Protein AF-X1NYN8-F1 (afdb_monomer)

Organism: NCBI:txid412755

pLDDT: mean 95.77, std 4.74, range [59.44, 98.69]

InterPro domains:
  IPR000846 Dihydrodipicolinate reductase, N-terminal [PF01113] (2-129)
  IPR023940 Dihydrodipicolinate reductase [PTHR20836] (2-130)
  IPR036291 NAD(P)-binding domain superfamily [SSF51735] (1-130)

Solvent-accessible surface area (backbone atoms only — not comparable to full-atom values): 7002 Å² total; per-residue (Å²): 109,47,31,31,29,35,32,21,41,87,40,80,66,18,16,51,48,50,41,52,40,70,70,35,90,57,41,39,76,64,43,35,27,25,97,60,65,63,70,39,44,46,22,70,73,32,74,41,84,47,94,82,57,48,46,26,36,54,49,94,45,44,68,59,52,42,74,75,55,60,46,55,33,35,41,36,47,41,55,32,78,52,44,63,55,52,51,50,56,38,22,76,72,45,21,23,39,38,32,53,49,53,87,62,55,68,70,54,52,60,51,46,55,55,46,25,64,73,47,71,9,60,70,48,80,38,83,67,87,84,128

Secondary structure (DSSP, 8-state):
-EEEEEESTTSHHHHHHHHHHTT-TTEEEEEEEESSSTTSBHHHHHTS--TT-PBEEEGGGHHHHHHHH--SEEEE-S-HHHHHHHHHHHHHTT-EEEE------HHHHHHHHHHHHHHT--EEE-S----

Radius of gyration: 13.72 Å; Cα contacts (8 Å, |Δi|>4): 261; chains: 1; bounding box: 32×31×33 Å

Sequence (131 aa):
MIKLLILGPTGSMGKLISNLALKDNEIDVVAACDVTHIGDDLGFISGVNDPNKIKISDVNYLQKVIDETKPDVVVDFTVAKATEKNCKICVENGIKCVIGTTAMTQDFLDEFEKLVKTKKAPAVISPNMAT

Structure (mmCIF, N/CA/C/O backbone):
data_AF-X1NYN8-F1
#
_entry.id   AF-X1NYN8-F1
#
loop_
_atom_site.group_PDB
_atom_site.id
_atom_site.type_symbol
_atom_site.label_atom_id
_atom_site.label_alt_id
_atom_site.label_comp_id
_atom_site.label_asym_id
_atom_site.label_entity_id
_atom_site.label_seq_id
_atom_site.pdbx_PDB_ins_code
_atom_site.Cartn_x
_atom_site.Cartn_y
_atom_site.Cartn_z
_atom_site.occupancy
_atom_site.B_iso_or_equiv
_atom_site.auth_seq_id
_atom_site.auth_comp_id
_atom_site.auth_asym_id
_atom_site.auth_atom_id
_atom_site.pdbx_PDB_model_num
ATOM 1 N N . MET A 1 1 ? -7.622 -16.342 -4.119 1.00 90.19 1 MET A N 1
ATOM 2 C CA . MET A 1 1 ? -6.499 -15.396 -4.225 1.00 90.19 1 MET A CA 1
ATOM 3 C C . MET A 1 1 ? -6.940 -14.074 -3.633 1.00 90.19 1 MET A C 1
ATOM 5 O O . MET A 1 1 ? -8.066 -13.666 -3.901 1.00 90.19 1 MET A O 1
ATOM 9 N N . ILE A 1 2 ? -6.105 -13.470 -2.794 1.00 97.69 2 ILE A N 1
ATOM 10 C CA . ILE A 1 2 ? -6.306 -12.151 -2.189 1.00 97.69 2 ILE A CA 1
ATOM 11 C C . ILE A 1 2 ? -5.641 -11.120 -3.095 1.00 97.69 2 ILE A C 1
ATOM 13 O O . ILE A 1 2 ? -4.444 -11.231 -3.356 1.00 97.69 2 ILE A O 1
ATOM 17 N N . LYS A 1 3 ? -6.389 -10.112 -3.549 1.00 98.44 3 LYS A N 1
ATOM 18 C CA . LYS A 1 3 ? -5.832 -9.025 -4.357 1.00 98.44 3 LYS A CA 1
ATOM 19 C C . LYS A 1 3 ? -5.079 -8.037 -3.479 1.00 98.44 3 LYS A C 1
ATOM 21 O O . LYS A 1 3 ? -5.682 -7.368 -2.637 1.00 98.44 3 LYS A O 1
ATOM 26 N N . LEU A 1 4 ? -3.775 -7.934 -3.692 1.00 98.56 4 LEU A N 1
ATOM 27 C CA . LEU A 1 4 ? -2.872 -7.130 -2.886 1.00 98.56 4 LEU A CA 1
ATOM 28 C C . LEU A 1 4 ? -2.429 -5.865 -3.628 1.00 98.56 4 LEU A C 1
ATOM 30 O O . LEU A 1 4 ? -1.903 -5.927 -4.740 1.00 98.56 4 LEU A O 1
ATOM 34 N N . LEU A 1 5 ? -2.588 -4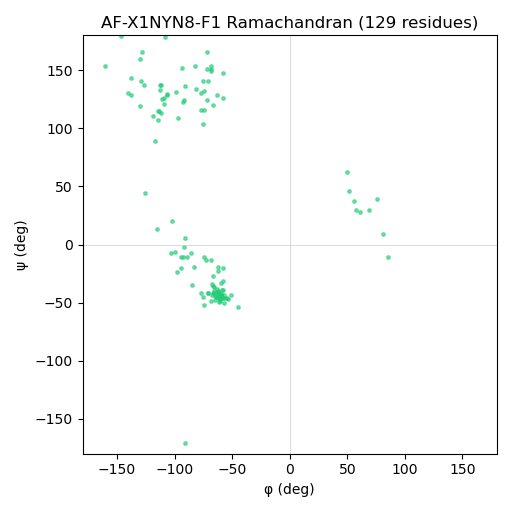.724 -2.958 1.00 98.69 5 LEU A N 1
ATOM 35 C CA . LEU A 1 5 ? -1.910 -3.470 -3.272 1.00 98.69 5 LEU A CA 1
ATOM 36 C C . LEU A 1 5 ? -0.708 -3.291 -2.333 1.00 98.69 5 LEU A C 1
ATOM 38 O O . LEU A 1 5 ? -0.849 -3.400 -1.115 1.00 98.69 5 LEU A O 1
ATOM 42 N N . ILE A 1 6 ? 0.461 -2.964 -2.881 1.00 98.44 6 ILE A N 1
ATOM 43 C CA . ILE A 1 6 ? 1.674 -2.689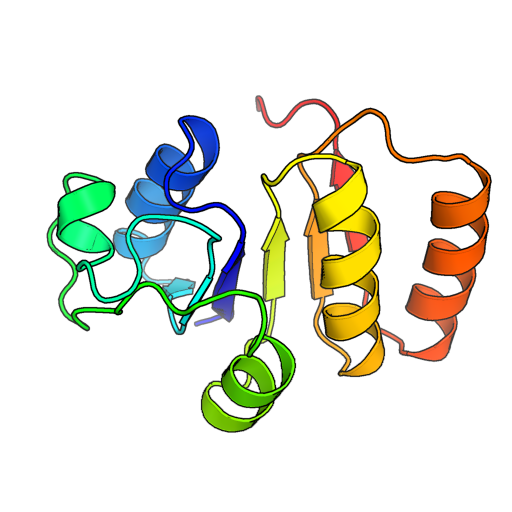 -2.093 1.00 98.44 6 ILE A CA 1
ATOM 44 C C . ILE A 1 6 ? 1.998 -1.193 -2.147 1.00 98.44 6 ILE A C 1
ATOM 46 O O . ILE A 1 6 ? 2.146 -0.625 -3.230 1.00 98.44 6 ILE A O 1
ATOM 50 N N . LEU A 1 7 ? 2.146 -0.554 -0.984 1.00 98.56 7 LEU A N 1
ATOM 51 C CA . LEU A 1 7 ? 2.608 0.831 -0.862 1.00 98.56 7 LEU A CA 1
ATOM 52 C C . LEU A 1 7 ? 4.046 0.873 -0.340 1.00 98.56 7 LEU A C 1
ATOM 54 O O . LEU A 1 7 ? 4.367 0.267 0.684 1.00 98.56 7 LEU A O 1
ATOM 58 N N . GLY A 1 8 ? 4.904 1.619 -1.035 1.00 97.62 8 GLY A N 1
ATOM 59 C CA . GLY A 1 8 ? 6.345 1.667 -0.765 1.00 97.62 8 GLY A CA 1
ATOM 60 C C . GLY A 1 8 ? 7.134 0.435 -1.242 1.00 97.62 8 GLY A C 1
ATOM 61 O O . GLY A 1 8 ? 8.036 -0.001 -0.522 1.00 97.62 8 GLY A O 1
ATOM 62 N N . PRO A 1 9 ? 6.835 -0.160 -2.418 1.00 97.62 9 PRO A N 1
ATOM 63 C CA . PRO A 1 9 ? 7.499 -1.370 -2.911 1.00 97.62 9 PRO A CA 1
ATOM 64 C C . PRO A 1 9 ? 9.008 -1.200 -3.153 1.00 97.62 9 PRO A C 1
ATOM 66 O O . PRO A 1 9 ? 9.724 -2.194 -3.238 1.00 97.62 9 PRO A O 1
ATOM 69 N N . THR A 1 10 ? 9.512 0.032 -3.284 1.00 96.56 10 THR A N 1
ATOM 70 C CA . THR A 1 10 ? 10.929 0.300 -3.595 1.00 96.56 10 THR A CA 1
ATOM 71 C C . THR A 1 10 ? 11.845 0.280 -2.367 1.00 96.56 10 THR A C 1
ATOM 73 O O . THR A 1 10 ? 13.063 0.111 -2.505 1.00 96.56 10 THR A O 1
ATOM 76 N N . GLY A 1 11 ? 11.280 0.419 -1.163 1.00 95.44 11 GLY A N 1
ATOM 77 C CA . GLY A 1 11 ? 12.022 0.349 0.094 1.00 95.44 11 GLY A CA 1
ATOM 78 C C . GLY A 1 11 ? 12.475 -1.075 0.425 1.00 95.44 11 GLY A C 1
ATOM 79 O O . GLY A 1 11 ? 11.985 -2.047 -0.146 1.00 95.44 11 GLY A O 1
ATOM 80 N N . SER A 1 12 ? 13.396 -1.229 1.381 1.00 93.44 12 SER A N 1
ATOM 81 C CA . SER A 1 12 ? 13.955 -2.545 1.742 1.00 93.44 12 SER A CA 1
ATOM 82 C C . SER A 1 12 ? 12.877 -3.563 2.131 1.00 93.44 12 SER A C 1
ATOM 84 O O . SER A 1 12 ? 12.882 -4.686 1.631 1.00 93.44 12 SER A O 1
ATOM 86 N N . MET A 1 13 ? 11.922 -3.155 2.976 1.00 92.88 13 MET A N 1
ATOM 87 C CA . MET A 1 13 ? 10.799 -4.014 3.368 1.00 92.88 13 MET A CA 1
ATOM 88 C C . MET A 1 13 ? 9.803 -4.215 2.224 1.00 92.88 13 MET A C 1
ATOM 90 O O . MET A 1 13 ? 9.381 -5.341 1.984 1.00 92.88 13 MET A O 1
ATOM 94 N N . GLY A 1 14 ? 9.479 -3.160 1.470 1.00 95.19 14 GLY A N 1
ATOM 95 C CA . GLY A 1 14 ? 8.584 -3.252 0.315 1.00 95.19 14 GLY A CA 1
ATOM 96 C C . GLY A 1 14 ? 9.079 -4.225 -0.755 1.00 95.19 14 GLY A C 1
ATOM 97 O O . GLY A 1 14 ? 8.288 -5.012 -1.274 1.00 95.19 14 GLY A O 1
ATOM 98 N N . LYS A 1 15 ? 10.391 -4.256 -1.021 1.00 96.06 15 LYS A N 1
ATOM 99 C CA . LYS A 1 15 ? 11.017 -5.222 -1.937 1.00 96.06 15 LYS A CA 1
ATOM 100 C C . LYS A 1 15 ? 10.871 -6.653 -1.440 1.00 96.06 15 LYS A C 1
ATOM 102 O O . LYS A 1 15 ? 10.513 -7.524 -2.227 1.00 96.06 15 LYS A O 1
ATOM 107 N N . LEU A 1 16 ? 11.117 -6.894 -0.150 1.00 95.12 16 LEU A N 1
ATOM 108 C CA . LEU A 1 16 ? 10.943 -8.214 0.460 1.00 95.12 16 LEU A CA 1
ATOM 109 C C . LEU A 1 16 ? 9.485 -8.680 0.363 1.00 95.12 16 LEU A C 1
ATOM 111 O O . LEU A 1 16 ? 9.227 -9.806 -0.048 1.00 95.12 16 LEU A O 1
ATOM 115 N N . ILE A 1 17 ? 8.534 -7.805 0.682 1.00 95.31 17 ILE A N 1
ATOM 116 C CA . ILE A 1 17 ? 7.101 -8.111 0.613 1.00 95.31 17 ILE A CA 1
ATOM 117 C C . ILE A 1 17 ? 6.680 -8.398 -0.822 1.00 95.31 17 ILE A C 1
ATOM 119 O O . ILE A 1 17 ? 6.002 -9.388 -1.062 1.00 95.31 17 ILE A O 1
ATOM 123 N N . SER A 1 18 ? 7.127 -7.581 -1.777 1.00 96.44 18 SER A N 1
ATOM 124 C CA . SER A 1 18 ? 6.852 -7.794 -3.201 1.00 96.44 18 SER A CA 1
ATOM 125 C C . SER A 1 18 ? 7.404 -9.142 -3.671 1.00 96.44 18 SER A C 1
ATOM 127 O O . SER A 1 18 ? 6.706 -9.895 -4.339 1.00 96.44 18 SER A O 1
ATOM 129 N N . ASN A 1 19 ? 8.625 -9.494 -3.257 1.00 95.94 19 ASN A N 1
ATOM 130 C CA . ASN A 1 19 ? 9.264 -10.774 -3.570 1.00 95.94 19 ASN A CA 1
ATOM 131 C C . ASN A 1 19 ? 8.471 -11.975 -3.028 1.00 95.94 19 ASN A C 1
ATOM 133 O O . ASN A 1 19 ? 8.289 -12.954 -3.748 1.00 95.94 19 ASN A O 1
ATOM 137 N N . LEU A 1 20 ? 8.013 -11.895 -1.775 1.00 95.25 20 LEU A N 1
ATOM 138 C CA . LEU A 1 20 ? 7.221 -12.945 -1.132 1.00 95.25 20 LEU A CA 1
ATOM 139 C C . LEU A 1 20 ? 5.829 -13.056 -1.763 1.00 95.25 20 LEU A C 1
ATOM 141 O O . LEU A 1 20 ? 5.428 -14.147 -2.151 1.00 95.25 20 LEU A O 1
ATOM 145 N N . ALA A 1 21 ? 5.136 -11.928 -1.933 1.00 96.06 21 ALA A N 1
ATOM 146 C CA . ALA A 1 21 ? 3.790 -11.877 -2.492 1.00 96.06 21 ALA A CA 1
ATOM 147 C C . ALA A 1 21 ? 3.734 -12.395 -3.936 1.00 96.06 21 ALA A C 1
ATOM 149 O O . ALA A 1 21 ? 2.837 -13.156 -4.270 1.00 96.06 21 ALA A O 1
ATOM 150 N N . LEU A 1 22 ? 4.716 -12.052 -4.779 1.00 95.69 22 LEU A N 1
ATOM 151 C CA . LEU A 1 22 ? 4.786 -12.530 -6.168 1.00 95.69 22 LEU A CA 1
ATOM 152 C C . LEU A 1 22 ? 5.078 -14.039 -6.290 1.00 95.69 22 LEU A C 1
ATOM 154 O O . LEU A 1 22 ? 4.948 -14.599 -7.376 1.00 95.69 22 LEU A O 1
ATOM 158 N N . LYS A 1 23 ? 5.498 -14.701 -5.205 1.00 94.50 23 LYS A N 1
ATOM 159 C CA . LYS A 1 23 ? 5.757 -16.151 -5.156 1.00 94.50 23 LYS A CA 1
ATOM 160 C C . LYS A 1 23 ? 4.646 -16.939 -4.465 1.00 94.50 23 LYS A C 1
ATOM 162 O O . LYS A 1 23 ? 4.709 -18.168 -4.450 1.00 94.50 23 LYS A O 1
ATOM 167 N N . ASP A 1 24 ? 3.681 -16.255 -3.865 1.00 95.19 24 ASP A N 1
ATOM 168 C CA . ASP A 1 24 ? 2.609 -16.871 -3.099 1.00 95.19 24 ASP A CA 1
ATOM 169 C C . ASP A 1 24 ? 1.393 -17.122 -4.001 1.00 95.19 24 ASP A C 1
ATOM 171 O O . ASP A 1 24 ? 0.844 -16.203 -4.599 1.00 95.19 24 ASP A O 1
ATOM 175 N N . ASN A 1 25 ? 0.950 -18.377 -4.095 1.00 94.81 25 ASN A N 1
ATOM 176 C CA . ASN A 1 25 ? -0.176 -18.760 -4.954 1.00 94.81 25 ASN A CA 1
ATOM 177 C C . ASN A 1 25 ? -1.542 -18.298 -4.411 1.00 94.81 25 ASN A C 1
ATOM 179 O O . ASN A 1 25 ? -2.550 -18.377 -5.119 1.00 94.81 25 ASN A O 1
ATOM 183 N N . GLU A 1 26 ? -1.608 -17.861 -3.153 1.00 96.88 26 GLU A N 1
ATOM 184 C CA . GLU A 1 26 ? -2.817 -17.332 -2.529 1.00 96.88 26 GLU A CA 1
ATOM 185 C C . GLU A 1 26 ? -2.924 -15.808 -2.656 1.00 96.88 26 GLU A C 1
ATOM 187 O O . GLU A 1 26 ? -4.003 -15.260 -2.406 1.00 96.88 26 GLU A O 1
ATOM 192 N N . ILE A 1 27 ? -1.862 -15.128 -3.100 1.00 97.25 27 ILE A N 1
ATOM 193 C CA . ILE A 1 27 ? -1.798 -13.673 -3.257 1.00 97.25 27 ILE A CA 1
ATOM 194 C C . ILE A 1 27 ? -1.709 -13.310 -4.741 1.00 97.25 27 ILE A C 1
ATOM 196 O O . ILE A 1 27 ? -0.912 -13.854 -5.493 1.00 97.25 27 ILE A O 1
ATOM 200 N N . ASP A 1 28 ? -2.527 -12.349 -5.159 1.00 97.25 28 ASP A N 1
ATOM 201 C CA . ASP A 1 28 ? -2.463 -11.745 -6.487 1.00 97.25 28 ASP A CA 1
ATOM 202 C C . ASP A 1 28 ? -2.060 -10.276 -6.334 1.00 97.25 28 ASP A C 1
ATOM 204 O O . ASP A 1 28 ? -2.837 -9.461 -5.831 1.00 97.25 28 ASP A O 1
ATOM 208 N N . VAL A 1 29 ? -0.824 -9.928 -6.703 1.00 97.88 29 VAL A N 1
ATOM 209 C CA . VAL A 1 29 ? -0.360 -8.535 -6.653 1.00 97.88 29 VAL A CA 1
ATOM 210 C C . VAL A 1 29 ? -0.982 -7.781 -7.822 1.00 97.88 29 VAL A C 1
ATOM 212 O O . VAL A 1 29 ? -0.549 -7.917 -8.963 1.00 97.88 29 VAL A O 1
ATOM 215 N N . VAL A 1 30 ? -1.997 -6.968 -7.531 1.00 98.06 30 VAL A N 1
ATOM 216 C CA . VAL A 1 30 ? -2.762 -6.241 -8.557 1.00 98.06 30 VAL A CA 1
ATOM 217 C C . VAL A 1 30 ? -2.251 -4.825 -8.791 1.00 98.06 30 VAL A C 1
ATOM 219 O O . VAL A 1 30 ? -2.542 -4.227 -9.825 1.00 98.06 30 VAL A O 1
ATOM 222 N N . ALA A 1 31 ? -1.510 -4.268 -7.831 1.00 98.25 31 ALA A N 1
ATOM 223 C CA . ALA A 1 31 ? -0.992 -2.913 -7.912 1.00 98.25 31 ALA A CA 1
ATOM 224 C C . ALA A 1 31 ? 0.187 -2.684 -6.961 1.00 98.25 31 ALA A C 1
ATOM 226 O O . ALA A 1 31 ? 0.286 -3.279 -5.886 1.00 98.25 31 ALA A O 1
ATOM 227 N N . ALA A 1 32 ? 1.039 -1.734 -7.332 1.00 98.38 32 ALA A N 1
ATOM 228 C CA . ALA A 1 32 ? 2.120 -1.237 -6.499 1.00 98.38 32 ALA A CA 1
ATOM 229 C C . ALA A 1 32 ? 2.236 0.280 -6.679 1.00 98.38 32 ALA A C 1
ATOM 231 O O . ALA A 1 32 ? 2.251 0.758 -7.814 1.00 98.38 32 ALA A O 1
ATOM 232 N N . CYS A 1 33 ? 2.290 1.039 -5.583 1.00 98.62 33 CYS A N 1
ATOM 233 C CA . CYS A 1 33 ? 2.409 2.498 -5.631 1.00 98.62 33 CYS A CA 1
ATOM 234 C C . CYS A 1 33 ? 3.581 3.005 -4.795 1.00 98.62 33 CYS A C 1
ATOM 236 O O . CYS A 1 33 ? 3.785 2.582 -3.656 1.00 98.62 33 CYS A O 1
ATOM 238 N N . ASP A 1 34 ? 4.310 3.967 -5.347 1.00 98.25 34 ASP A N 1
ATOM 239 C CA . ASP A 1 34 ? 5.427 4.631 -4.681 1.00 98.25 34 ASP A CA 1
ATOM 240 C C . ASP A 1 34 ? 5.510 6.104 -5.130 1.00 98.25 34 ASP A C 1
ATOM 242 O O . ASP A 1 34 ? 4.697 6.574 -5.926 1.00 98.25 34 ASP A O 1
ATOM 246 N N . VAL A 1 35 ? 6.478 6.848 -4.595 1.00 97.31 35 VAL A N 1
ATOM 247 C CA . VAL A 1 35 ? 6.871 8.193 -5.056 1.00 97.31 35 VAL A CA 1
ATOM 248 C C . VAL A 1 35 ? 8.125 8.158 -5.940 1.00 97.31 35 VAL A C 1
ATOM 250 O O . VAL A 1 35 ? 8.528 9.181 -6.488 1.00 97.31 35 VAL A O 1
ATOM 253 N N . THR A 1 36 ? 8.758 6.989 -6.077 1.00 95.62 36 THR A N 1
ATOM 254 C CA . THR A 1 36 ? 9.953 6.757 -6.905 1.00 95.62 36 THR A CA 1
ATOM 255 C C . THR A 1 36 ? 9.753 5.564 -7.840 1.00 95.62 36 THR A C 1
ATOM 257 O O . THR A 1 36 ? 8.829 4.782 -7.648 1.00 95.62 36 THR A O 1
ATOM 260 N N . HIS A 1 37 ? 10.617 5.412 -8.851 1.00 97.12 37 HIS A N 1
ATOM 261 C CA . HIS A 1 37 ? 10.576 4.278 -9.792 1.00 97.12 37 HIS A CA 1
ATOM 262 C C . HIS A 1 37 ? 9.244 4.127 -10.552 1.00 97.12 37 HIS A C 1
ATOM 264 O O . HIS A 1 37 ? 8.842 3.028 -10.923 1.00 97.12 37 HIS A O 1
ATOM 270 N N . ILE A 1 38 ? 8.540 5.234 -10.799 1.00 98.06 38 ILE A N 1
ATOM 271 C CA . ILE A 1 38 ? 7.251 5.217 -11.501 1.00 98.06 38 ILE A CA 1
ATOM 272 C C . ILE A 1 38 ? 7.433 4.697 -12.931 1.00 98.06 38 ILE A C 1
ATOM 274 O O . ILE A 1 38 ? 8.267 5.202 -13.679 1.00 98.06 38 ILE A O 1
ATOM 278 N N . GLY A 1 39 ? 6.630 3.705 -13.316 1.00 97.38 39 GLY A N 1
ATOM 279 C CA . GLY A 1 39 ? 6.709 3.025 -14.613 1.00 97.38 39 GLY A CA 1
ATOM 280 C C . GLY A 1 39 ? 7.716 1.868 -14.672 1.00 97.38 39 GLY A C 1
ATOM 281 O O . GLY A 1 39 ? 7.674 1.074 -15.626 1.00 97.38 39 GLY A O 1
ATOM 282 N N . ASP A 1 40 ? 8.567 1.713 -13.654 1.00 97.31 40 ASP A N 1
ATOM 283 C CA . ASP A 1 40 ? 9.429 0.539 -13.530 1.00 97.31 40 ASP A CA 1
ATOM 284 C C . ASP A 1 40 ? 8.588 -0.708 -13.238 1.00 97.31 40 ASP A C 1
ATOM 286 O O . ASP A 1 40 ? 7.470 -0.650 -12.719 1.00 97.31 40 ASP A O 1
ATOM 290 N N . ASP A 1 41 ? 9.125 -1.856 -13.640 1.00 96.94 41 ASP A N 1
ATOM 291 C CA . ASP A 1 41 ? 8.535 -3.164 -13.373 1.00 96.94 41 ASP A CA 1
ATOM 292 C C . ASP A 1 41 ? 8.791 -3.585 -11.917 1.00 96.94 41 ASP A C 1
ATOM 294 O O . ASP A 1 41 ? 9.928 -3.534 -11.438 1.00 96.94 41 ASP A O 1
ATOM 298 N N . LEU A 1 42 ? 7.742 -4.003 -11.207 1.00 97.12 42 LEU A N 1
ATOM 299 C CA . LEU A 1 42 ? 7.833 -4.399 -9.804 1.00 97.12 42 LEU A CA 1
ATOM 300 C C . LEU A 1 42 ? 8.747 -5.614 -9.607 1.00 97.12 42 LEU A C 1
ATOM 302 O O . LEU A 1 42 ? 9.524 -5.649 -8.647 1.00 97.12 42 LEU A O 1
ATOM 306 N N . GLY A 1 43 ? 8.683 -6.593 -10.511 1.00 94.94 43 GLY A N 1
ATOM 307 C CA . GLY A 1 43 ? 9.551 -7.768 -10.497 1.00 94.94 43 GLY A CA 1
ATOM 308 C C . GLY A 1 43 ? 11.022 -7.381 -10.611 1.00 94.94 43 GLY A C 1
ATOM 309 O O . GLY A 1 43 ? 11.847 -7.823 -9.810 1.00 94.94 43 GLY A O 1
ATOM 310 N N . PHE A 1 44 ? 11.346 -6.459 -11.521 1.00 94.25 44 PHE A N 1
ATOM 311 C CA . PHE A 1 44 ? 12.702 -5.913 -11.642 1.00 94.25 44 PHE A CA 1
ATOM 312 C C . PHE A 1 44 ? 13.184 -5.251 -10.341 1.00 94.25 44 PHE A C 1
ATOM 314 O O . PHE A 1 44 ? 14.289 -5.531 -9.876 1.00 94.25 44 PHE A O 1
ATOM 321 N N . ILE A 1 45 ? 12.346 -4.422 -9.711 1.00 93.88 45 ILE A N 1
ATOM 322 C CA . ILE A 1 45 ? 12.685 -3.722 -8.460 1.00 93.88 45 ILE A CA 1
ATOM 323 C C . ILE A 1 45 ? 12.865 -4.687 -7.280 1.00 93.88 45 ILE A C 1
ATOM 325 O O . ILE A 1 45 ? 13.734 -4.470 -6.429 1.00 93.88 45 ILE A O 1
ATOM 329 N N . SER A 1 46 ? 12.064 -5.750 -7.222 1.00 92.25 46 SER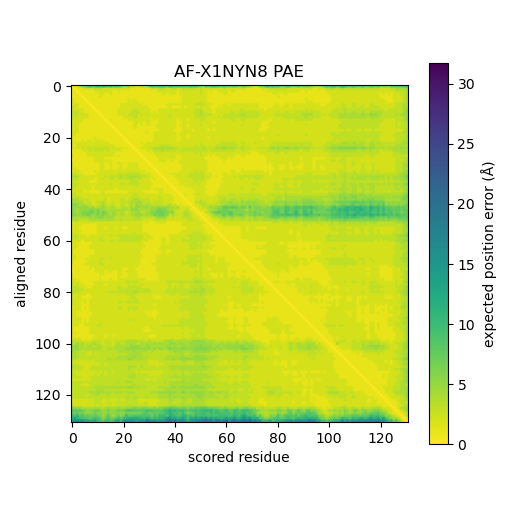 A N 1
ATOM 330 C CA . SER A 1 46 ? 12.072 -6.749 -6.143 1.00 92.25 46 SER A CA 1
ATOM 331 C C . SER A 1 46 ? 12.984 -7.957 -6.408 1.00 92.25 46 SER A C 1
ATOM 333 O O . SER A 1 46 ? 13.135 -8.824 -5.539 1.00 92.25 46 SER A O 1
ATOM 335 N N . GLY A 1 47 ? 13.633 -8.003 -7.576 1.00 91.12 47 GLY A N 1
ATOM 336 C CA . GLY A 1 47 ? 14.564 -9.060 -7.966 1.00 91.12 47 GLY A CA 1
ATOM 337 C C . GLY A 1 47 ? 13.893 -10.413 -8.215 1.00 91.12 47 GLY A C 1
ATOM 338 O O . GLY A 1 47 ? 14.511 -11.451 -7.976 1.00 91.12 47 GLY A O 1
ATOM 339 N N . VAL A 1 48 ? 12.631 -10.423 -8.655 1.00 91.25 48 VAL A N 1
ATOM 340 C CA . VAL A 1 48 ? 11.882 -11.644 -8.994 1.00 91.25 48 VAL A CA 1
ATOM 341 C C . VAL A 1 48 ? 11.238 -11.537 -10.365 1.00 91.25 48 VAL A C 1
ATOM 343 O O . VAL A 1 48 ? 11.028 -10.451 -10.895 1.00 91.25 48 VAL A O 1
ATOM 346 N N . ASN A 1 49 ? 10.898 -12.684 -10.945 1.00 88.94 49 ASN A N 1
ATOM 347 C CA . ASN A 1 49 ? 10.083 -12.698 -12.147 1.00 88.94 49 ASN A CA 1
ATOM 348 C C . ASN A 1 49 ? 8.630 -12.360 -11.787 1.00 88.94 49 ASN A C 1
ATOM 350 O O . ASN A 1 49 ? 7.986 -13.137 -11.086 1.00 88.94 49 ASN A O 1
ATOM 354 N N . ASP A 1 50 ? 8.131 -11.235 -12.288 1.00 89.50 50 ASP A N 1
ATOM 355 C CA . ASP A 1 50 ? 6.721 -10.860 -12.212 1.00 89.50 50 ASP A CA 1
ATOM 356 C C . ASP A 1 50 ? 6.021 -11.246 -13.532 1.00 89.50 50 ASP A C 1
ATOM 358 O O . ASP A 1 50 ? 6.272 -10.619 -14.568 1.00 89.50 50 ASP A O 1
ATOM 362 N N . PRO A 1 51 ? 5.157 -12.280 -13.541 1.00 83.19 51 PRO A N 1
ATOM 363 C CA . PRO A 1 51 ? 4.450 -12.697 -14.751 1.00 83.19 51 PRO A CA 1
ATOM 364 C C . PRO A 1 51 ? 3.446 -11.646 -15.246 1.00 83.19 51 PRO A C 1
ATOM 366 O O . PRO A 1 51 ? 3.186 -11.576 -16.449 1.00 83.19 51 PRO A O 1
ATOM 369 N N . ASN A 1 52 ? 2.915 -10.818 -14.342 1.00 88.12 52 ASN A N 1
ATOM 370 C CA . ASN A 1 52 ? 1.905 -9.804 -14.636 1.00 88.12 52 ASN A CA 1
ATOM 371 C C . ASN A 1 52 ? 2.527 -8.460 -15.042 1.00 88.12 52 ASN A C 1
ATOM 373 O O . ASN A 1 52 ? 1.816 -7.596 -15.558 1.00 88.12 52 ASN A O 1
ATOM 377 N N . LYS A 1 53 ? 3.847 -8.299 -14.867 1.00 93.56 53 LYS A N 1
ATOM 378 C CA . LYS A 1 53 ? 4.611 -7.082 -15.193 1.00 93.56 53 LYS A CA 1
ATOM 379 C C . LYS A 1 53 ? 3.987 -5.825 -14.591 1.00 93.56 53 LYS A C 1
ATOM 381 O O . LYS A 1 53 ? 3.803 -4.811 -15.278 1.00 93.56 53 LYS A O 1
ATOM 386 N N . ILE A 1 54 ? 3.613 -5.909 -13.316 1.00 97.06 54 ILE A N 1
ATOM 387 C CA . ILE A 1 54 ? 2.990 -4.816 -12.582 1.00 97.06 54 ILE A CA 1
ATOM 388 C C . ILE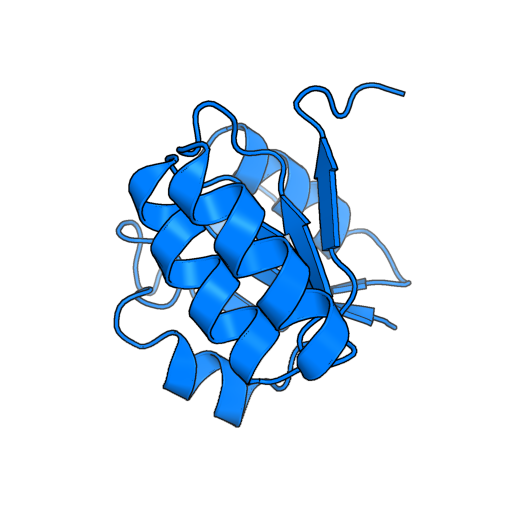 A 1 54 ? 3.929 -3.617 -12.613 1.00 97.06 54 ILE A C 1
ATOM 390 O O . ILE A 1 54 ? 5.106 -3.695 -12.255 1.00 97.06 54 ILE A O 1
ATOM 394 N N . LYS A 1 55 ? 3.395 -2.482 -13.059 1.00 98.12 55 LYS A N 1
ATOM 395 C CA . LYS A 1 55 ? 4.124 -1.220 -13.089 1.00 98.12 55 LYS A CA 1
ATOM 396 C C . LYS A 1 55 ? 3.900 -0.448 -11.805 1.00 98.12 55 LYS A C 1
ATOM 398 O O . LYS A 1 55 ? 2.766 -0.325 -11.340 1.00 98.12 55 LYS A O 1
ATOM 403 N N . ILE A 1 56 ? 4.977 0.114 -11.266 1.00 98.38 56 ILE A N 1
ATOM 404 C CA . ILE A 1 56 ? 4.880 1.013 -10.119 1.00 98.38 56 ILE A CA 1
ATOM 405 C C . ILE A 1 56 ? 4.144 2.277 -10.562 1.00 98.38 56 ILE A C 1
ATOM 407 O O . ILE A 1 56 ? 4.572 2.984 -11.477 1.00 98.38 56 ILE A O 1
ATOM 411 N N . SER A 1 57 ? 3.015 2.538 -9.915 1.00 98.62 57 SER A N 1
ATOM 412 C CA . SER A 1 57 ? 2.179 3.711 -10.145 1.00 98.62 57 SER A CA 1
ATOM 413 C C . SER A 1 57 ? 2.542 4.832 -9.177 1.00 98.62 57 SER A C 1
ATOM 415 O O . SER A 1 57 ? 3.003 4.587 -8.062 1.00 98.62 57 SER A O 1
ATOM 417 N N . ASP A 1 58 ? 2.322 6.078 -9.591 1.00 98.31 58 ASP A N 1
ATOM 418 C CA . ASP A 1 58 ? 2.501 7.225 -8.701 1.00 98.31 58 ASP A CA 1
ATOM 419 C C . ASP A 1 58 ? 1.369 7.249 -7.666 1.00 98.31 58 ASP A C 1
ATOM 421 O O . ASP A 1 58 ? 0.183 7.274 -8.013 1.00 98.31 58 ASP A O 1
ATOM 425 N N . VAL A 1 59 ? 1.745 7.254 -6.385 1.00 97.62 59 VAL A N 1
ATOM 426 C CA . VAL A 1 59 ? 0.823 7.278 -5.240 1.00 97.62 59 VAL A CA 1
ATOM 427 C C . VAL A 1 59 ? -0.128 8.484 -5.246 1.00 97.62 59 VAL A C 1
ATOM 429 O O . VAL A 1 59 ? -1.190 8.441 -4.627 1.00 97.62 59 VAL A O 1
ATOM 432 N N . ASN A 1 60 ? 0.184 9.560 -5.973 1.00 97.38 60 ASN A N 1
ATOM 433 C CA . ASN A 1 60 ? -0.746 10.675 -6.167 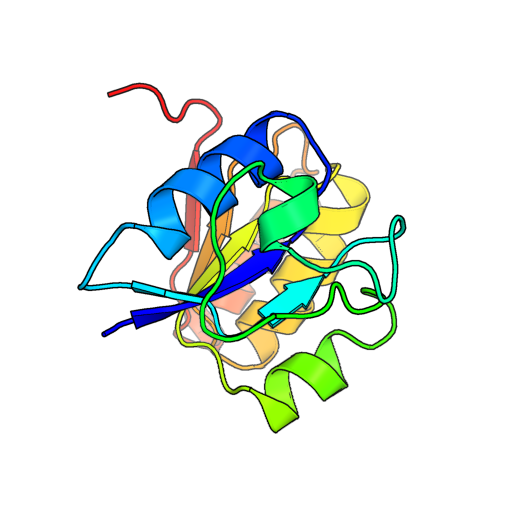1.00 97.38 60 ASN A CA 1
ATOM 434 C C . ASN A 1 60 ? -2.031 10.261 -6.902 1.00 97.38 60 ASN A C 1
ATOM 436 O O . ASN A 1 60 ? -3.063 10.907 -6.727 1.00 97.38 60 ASN A O 1
ATOM 440 N N . TYR A 1 61 ? -1.994 9.164 -7.661 1.00 97.94 61 TYR A N 1
ATOM 441 C CA . TYR A 1 61 ? -3.148 8.578 -8.345 1.00 97.94 61 TYR A CA 1
ATOM 442 C C . TYR A 1 61 ? -3.706 7.345 -7.623 1.00 97.94 61 TYR A C 1
ATOM 444 O O . TYR A 1 61 ? -4.427 6.559 -8.234 1.00 97.94 61 TYR A O 1
ATOM 452 N N . LEU A 1 62 ? -3.419 7.176 -6.325 1.00 9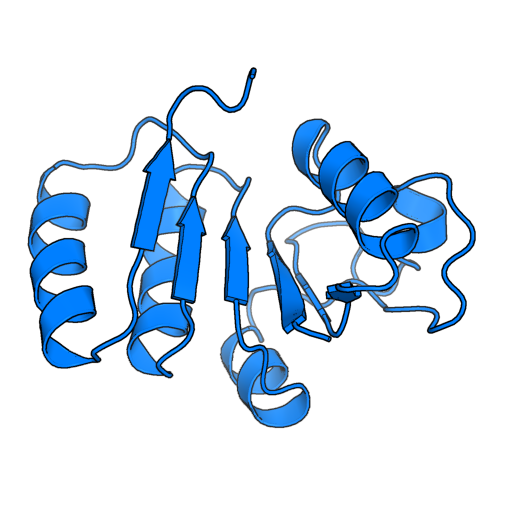8.44 62 LEU A N 1
ATOM 453 C CA . LEU A 1 62 ? -3.836 6.012 -5.536 1.00 98.44 62 LEU A CA 1
ATOM 454 C C . LEU A 1 62 ? -5.336 5.695 -5.656 1.00 98.44 62 LEU A C 1
ATOM 456 O O . LEU A 1 62 ? -5.690 4.537 -5.846 1.00 98.44 62 LEU A O 1
ATOM 460 N N . GLN A 1 63 ? -6.214 6.703 -5.609 1.00 98.38 63 GLN A N 1
ATOM 461 C CA . GLN A 1 63 ? -7.659 6.487 -5.771 1.00 98.38 63 GLN A CA 1
ATOM 462 C C . GLN A 1 63 ? -7.992 5.851 -7.128 1.00 98.38 63 GLN A C 1
ATOM 464 O O . GLN A 1 63 ? -8.713 4.862 -7.187 1.00 98.38 63 GLN A O 1
ATOM 469 N N . LYS A 1 64 ? -7.403 6.367 -8.213 1.00 98.44 64 LYS A N 1
ATOM 470 C CA . LYS A 1 64 ? -7.593 5.818 -9.559 1.00 98.44 64 LYS A CA 1
ATOM 471 C C . LYS A 1 64 ? -7.097 4.371 -9.638 1.00 98.44 64 LYS A C 1
ATOM 473 O O . LYS A 1 64 ? -7.788 3.520 -10.186 1.00 98.44 64 LYS A O 1
ATOM 478 N N . VAL A 1 65 ? -5.928 4.089 -9.057 1.00 98.56 65 VAL A N 1
ATOM 479 C CA . VAL A 1 65 ? -5.373 2.728 -8.995 1.00 98.56 65 VAL A CA 1
ATOM 480 C C . VAL A 1 65 ? -6.322 1.789 -8.248 1.00 98.56 65 VAL A C 1
ATOM 482 O O . VAL A 1 65 ? -6.571 0.679 -8.712 1.00 98.56 65 VAL A O 1
ATOM 485 N N . ILE A 1 66 ? -6.891 2.229 -7.123 1.00 98.62 66 ILE A N 1
ATOM 486 C CA . ILE A 1 66 ? -7.884 1.467 -6.356 1.00 98.62 66 ILE A CA 1
ATOM 487 C C . ILE A 1 66 ? -9.132 1.179 -7.198 1.00 98.62 66 ILE A C 1
ATOM 489 O O . ILE A 1 66 ? -9.576 0.032 -7.243 1.00 98.62 66 ILE A O 1
ATOM 493 N N . ASP A 1 67 ? -9.669 2.180 -7.893 1.00 98.31 67 ASP A N 1
ATOM 494 C CA . ASP A 1 67 ? -10.889 2.037 -8.695 1.00 98.31 67 ASP A CA 1
ATOM 495 C C . ASP A 1 67 ? -10.708 1.044 -9.860 1.00 98.31 67 ASP A C 1
ATOM 497 O O . ASP A 1 67 ? -11.611 0.258 -10.171 1.00 98.31 67 ASP A O 1
ATOM 501 N N . GLU A 1 68 ? -9.527 1.058 -10.486 1.00 98.12 68 GLU A N 1
ATOM 502 C CA . GLU A 1 68 ? -9.174 0.203 -11.624 1.00 98.12 68 GLU A CA 1
ATOM 503 C C . GLU A 1 68 ? -8.839 -1.234 -11.199 1.00 98.12 68 GLU A C 1
ATOM 505 O O . GLU A 1 68 ? -9.271 -2.190 -11.848 1.00 98.12 68 GLU A O 1
ATOM 510 N N . THR A 1 69 ? -8.093 -1.404 -10.104 1.00 97.94 69 THR A N 1
ATOM 511 C CA . THR A 1 69 ? -7.532 -2.712 -9.706 1.00 97.94 69 THR A CA 1
ATOM 512 C C . THR A 1 69 ? -8.355 -3.436 -8.641 1.00 97.94 69 THR A C 1
ATOM 514 O O . THR A 1 69 ? -8.340 -4.670 -8.586 1.00 97.94 69 THR A O 1
ATOM 517 N N . LYS A 1 70 ? -9.139 -2.690 -7.852 1.00 98.12 70 LYS A N 1
ATOM 518 C CA . LYS A 1 70 ? -10.040 -3.182 -6.796 1.00 98.12 70 LYS A CA 1
ATOM 519 C C . LYS A 1 70 ? -9.345 -4.170 -5.843 1.00 98.12 70 LYS A C 1
ATOM 521 O O . LYS A 1 70 ? -9.733 -5.342 -5.810 1.00 98.12 70 LYS A O 1
ATOM 526 N N . PRO A 1 71 ? -8.301 -3.733 -5.114 1.00 98.50 71 PRO A N 1
ATOM 527 C CA . PRO A 1 71 ? -7.583 -4.594 -4.181 1.00 98.50 71 PRO A CA 1
ATOM 528 C C . PRO A 1 71 ? -8.458 -4.957 -2.973 1.00 98.50 71 PRO A C 1
ATOM 530 O O . PRO A 1 71 ? -9.291 -4.167 -2.533 1.00 98.50 71 PRO A O 1
ATOM 533 N N . ASP A 1 72 ? -8.236 -6.140 -2.406 1.00 98.50 72 ASP A N 1
ATOM 534 C CA . ASP A 1 72 ? -8.894 -6.591 -1.174 1.00 98.50 72 ASP A CA 1
ATOM 535 C C . ASP A 1 72 ? -8.150 -6.092 0.073 1.00 98.50 72 ASP A C 1
ATOM 537 O O . ASP A 1 72 ? -8.754 -5.820 1.119 1.00 98.50 72 ASP A O 1
ATOM 541 N N . VAL A 1 73 ? -6.820 -6.026 -0.034 1.00 98.50 73 VAL A N 1
ATOM 542 C CA . VAL A 1 73 ? -5.891 -5.700 1.049 1.00 98.50 73 VAL A CA 1
ATOM 543 C C . VAL A 1 73 ? -4.812 -4.755 0.528 1.00 98.50 73 VAL A C 1
ATOM 545 O O . VAL A 1 73 ? -4.330 -4.902 -0.596 1.00 98.50 73 VAL A O 1
ATOM 548 N N . VAL A 1 74 ? -4.397 -3.811 1.370 1.00 98.62 74 VAL A N 1
ATOM 549 C CA . VAL A 1 74 ? -3.191 -3.008 1.181 1.00 98.62 74 VAL A CA 1
ATOM 550 C C . VAL A 1 74 ? -2.148 -3.356 2.239 1.00 98.62 74 VAL A C 1
ATOM 552 O O . VAL A 1 74 ? -2.475 -3.487 3.419 1.00 98.62 74 VAL A O 1
ATOM 555 N N . VAL A 1 75 ? -0.890 -3.481 1.820 1.00 98.31 75 VAL A N 1
ATOM 556 C CA . VAL A 1 75 ? 0.270 -3.548 2.717 1.00 98.31 75 VAL A CA 1
ATOM 557 C C . VAL A 1 75 ? 1.064 -2.247 2.588 1.00 98.31 75 VAL A C 1
ATOM 559 O O . VAL A 1 75 ? 1.512 -1.904 1.494 1.00 98.31 75 VAL A O 1
ATOM 562 N N . ASP A 1 76 ? 1.230 -1.523 3.698 1.00 98.00 76 ASP A N 1
ATOM 563 C CA . ASP A 1 76 ? 1.897 -0.216 3.748 1.00 98.00 76 ASP A CA 1
ATOM 564 C C . ASP A 1 76 ? 3.211 -0.287 4.538 1.00 98.00 76 ASP A C 1
ATOM 566 O O . ASP A 1 76 ? 3.221 -0.550 5.746 1.00 98.00 76 ASP A O 1
ATOM 570 N N . PHE A 1 77 ? 4.314 -0.057 3.819 1.00 95.94 77 PHE A N 1
ATOM 571 C CA . PHE A 1 77 ? 5.664 0.138 4.358 1.00 95.94 77 PHE A CA 1
ATOM 572 C C . PHE A 1 77 ? 6.264 1.452 3.841 1.00 95.94 77 PHE A C 1
ATOM 574 O O . PHE A 1 77 ? 7.417 1.519 3.409 1.00 95.94 77 PHE A O 1
ATOM 581 N N . THR A 1 78 ? 5.459 2.512 3.861 1.00 96.44 78 THR A N 1
ATOM 582 C CA . THR A 1 78 ? 5.895 3.875 3.545 1.00 96.44 78 THR A CA 1
ATOM 583 C C . THR A 1 78 ? 6.366 4.611 4.806 1.00 96.44 78 THR A C 1
ATOM 585 O O . THR A 1 78 ? 6.552 4.021 5.870 1.00 96.44 78 THR A O 1
ATOM 588 N N . VAL A 1 79 ? 6.614 5.917 4.707 1.00 95.94 79 VAL A N 1
ATOM 589 C CA . VAL A 1 79 ? 6.930 6.765 5.869 1.00 95.94 79 VAL A CA 1
ATOM 590 C C . VAL A 1 79 ? 5.652 7.195 6.590 1.00 95.94 79 VAL A C 1
ATOM 592 O O . VAL A 1 79 ? 4.621 7.348 5.945 1.00 95.94 79 VAL A O 1
ATOM 595 N N . ALA A 1 80 ? 5.726 7.487 7.895 1.00 96.12 80 ALA A N 1
ATOM 596 C CA . ALA A 1 80 ? 4.560 7.788 8.741 1.00 96.12 80 ALA A CA 1
ATOM 597 C C . ALA A 1 80 ? 3.551 8.753 8.092 1.00 96.12 80 ALA A C 1
ATOM 599 O O . ALA A 1 80 ? 2.388 8.412 7.910 1.00 96.12 80 ALA A O 1
ATOM 600 N N . LYS A 1 81 ? 4.013 9.923 7.630 1.00 95.94 81 LYS A N 1
ATOM 601 C CA . LYS A 1 81 ? 3.159 10.929 6.972 1.00 95.94 81 LYS A CA 1
ATOM 602 C C . LYS A 1 81 ? 2.458 10.405 5.707 1.00 95.94 81 LYS A C 1
ATOM 604 O O . LYS A 1 81 ? 1.357 10.845 5.386 1.00 95.94 81 LYS A O 1
ATOM 609 N N . ALA A 1 82 ? 3.106 9.508 4.964 1.00 97.06 82 ALA A N 1
ATOM 610 C CA . ALA A 1 82 ? 2.518 8.887 3.783 1.00 97.06 82 ALA A CA 1
ATOM 611 C C . ALA A 1 82 ? 1.484 7.831 4.190 1.00 97.06 82 ALA A C 1
ATOM 613 O O . ALA A 1 82 ? 0.372 7.870 3.671 1.00 97.06 82 ALA A O 1
ATOM 614 N N . THR A 1 83 ? 1.794 6.980 5.170 1.00 97.62 83 THR A N 1
ATOM 615 C CA . THR A 1 83 ? 0.856 5.998 5.729 1.00 97.62 83 THR A CA 1
ATOM 616 C C . THR A 1 83 ? -0.428 6.661 6.215 1.00 97.62 83 THR A C 1
ATOM 618 O O . THR A 1 83 ? -1.516 6.223 5.844 1.00 97.62 83 THR A O 1
ATOM 621 N N . GLU A 1 84 ? -0.326 7.769 6.959 1.00 97.56 84 GLU A N 1
ATOM 622 C CA . GLU A 1 84 ? -1.501 8.482 7.472 1.00 97.56 84 GLU A CA 1
ATOM 623 C C . GLU A 1 84 ? -2.455 8.933 6.353 1.00 97.56 84 GLU A C 1
ATOM 625 O O . GLU A 1 84 ? -3.677 8.832 6.476 1.00 97.56 84 GLU A O 1
ATOM 630 N N . LYS A 1 85 ? -1.901 9.397 5.228 1.00 97.56 85 LYS A N 1
ATOM 631 C CA . LYS A 1 85 ? -2.674 9.802 4.047 1.00 97.56 85 LYS A CA 1
ATOM 632 C C . LYS A 1 85 ? -3.218 8.589 3.287 1.00 97.56 85 LYS A C 1
ATOM 634 O O . LYS A 1 85 ? -4.405 8.532 2.975 1.00 97.56 85 LYS A O 1
ATOM 639 N N . ASN A 1 86 ? -2.351 7.638 2.958 1.00 98.06 86 ASN A N 1
ATOM 640 C CA . ASN A 1 86 ? -2.663 6.554 2.033 1.00 98.06 86 ASN A CA 1
ATOM 641 C C . ASN A 1 86 ? -3.641 5.550 2.648 1.00 98.06 86 ASN A C 1
ATOM 643 O O . ASN A 1 86 ? -4.594 5.129 1.991 1.00 98.06 86 ASN A O 1
ATOM 647 N N . CYS A 1 87 ? -3.449 5.200 3.921 1.00 97.44 87 CYS A N 1
ATOM 648 C CA . CYS A 1 87 ? -4.322 4.259 4.609 1.00 97.44 87 CYS A CA 1
ATOM 649 C C . CYS A 1 87 ? -5.730 4.833 4.811 1.00 97.44 87 CYS A C 1
ATOM 651 O O . CYS A 1 87 ? -6.693 4.077 4.700 1.00 97.44 87 CYS A O 1
ATOM 653 N N . LYS A 1 88 ? -5.879 6.153 5.025 1.00 97.62 88 LYS A N 1
ATOM 654 C CA . LYS A 1 88 ? -7.198 6.816 5.034 1.00 97.62 88 LYS A CA 1
ATOM 655 C C . LYS A 1 88 ? -7.942 6.582 3.719 1.00 97.62 88 LYS A C 1
ATOM 657 O O . LYS A 1 88 ? -9.063 6.084 3.754 1.00 97.62 88 LYS A O 1
ATOM 662 N N . ILE A 1 89 ? -7.287 6.828 2.581 1.00 98.25 89 ILE A N 1
ATOM 663 C CA . ILE A 1 89 ? -7.862 6.583 1.246 1.00 98.25 89 ILE A CA 1
ATOM 664 C C . ILE A 1 89 ? -8.263 5.108 1.092 1.00 98.25 89 ILE A C 1
ATOM 666 O O . ILE A 1 89 ? -9.371 4.806 0.653 1.00 98.25 89 ILE A O 1
ATOM 670 N N . CYS A 1 90 ? -7.398 4.172 1.491 1.00 98.44 90 CYS A N 1
ATOM 671 C CA . CYS A 1 90 ? -7.685 2.740 1.371 1.00 98.44 90 CYS A CA 1
ATOM 672 C C . CYS A 1 90 ? -8.924 2.331 2.186 1.00 98.44 90 CYS A C 1
ATOM 674 O O . CYS A 1 90 ? -9.851 1.720 1.651 1.00 98.44 90 CYS A O 1
ATOM 676 N N . VAL A 1 91 ? -8.990 2.730 3.459 1.00 98.12 91 VAL A N 1
ATOM 677 C CA . VAL A 1 91 ? -10.120 2.406 4.344 1.00 98.12 91 VAL A CA 1
ATOM 678 C C . VAL A 1 91 ? -11.406 3.098 3.893 1.00 98.12 91 VAL A C 1
ATOM 680 O O . VAL A 1 91 ? -12.478 2.497 3.968 1.00 98.12 91 VAL A O 1
ATOM 683 N N . GLU A 1 92 ? -11.339 4.327 3.372 1.00 97.94 92 GLU A N 1
ATOM 684 C CA . GLU A 1 92 ? -12.508 5.021 2.814 1.00 97.94 92 GLU A CA 1
ATOM 685 C C . GLU A 1 92 ? -13.184 4.241 1.681 1.00 97.94 92 GLU A C 1
ATOM 687 O O . GLU A 1 92 ? -14.416 4.307 1.565 1.00 97.94 92 GLU A O 1
ATOM 692 N N . ASN A 1 93 ? -12.387 3.474 0.930 1.00 98.00 93 ASN A N 1
ATOM 693 C CA . ASN A 1 93 ? -12.794 2.577 -0.152 1.00 98.00 93 ASN A CA 1
ATOM 694 C C . ASN A 1 93 ? -13.078 1.135 0.311 1.00 98.00 93 ASN A C 1
ATOM 696 O O . ASN A 1 93 ? -13.342 0.262 -0.511 1.00 98.00 93 ASN A O 1
ATOM 700 N N . GLY A 1 94 ? -13.051 0.864 1.619 1.00 97.75 94 GLY A N 1
ATOM 701 C CA . GLY A 1 94 ? -13.355 -0.458 2.169 1.00 97.75 94 GLY A CA 1
ATOM 702 C C . GLY A 1 94 ? -12.193 -1.459 2.116 1.00 97.75 94 GLY A C 1
ATOM 703 O O . GLY A 1 94 ? -12.401 -2.640 2.396 1.00 97.75 94 GLY A O 1
ATOM 704 N N . ILE A 1 95 ? -10.982 -1.013 1.770 1.00 98.50 95 ILE A N 1
ATOM 705 C CA . ILE A 1 95 ? -9.800 -1.873 1.646 1.00 98.50 95 ILE A CA 1
ATOM 706 C C . ILE A 1 95 ? -9.202 -2.125 3.029 1.00 98.50 95 ILE A C 1
ATOM 708 O O . ILE A 1 95 ? -9.026 -1.202 3.825 1.00 98.50 95 ILE A O 1
ATOM 712 N N . LYS A 1 96 ? -8.871 -3.387 3.309 1.00 98.56 96 LYS A N 1
ATOM 713 C CA . LYS A 1 96 ? -8.258 -3.811 4.574 1.00 98.56 96 LYS A CA 1
ATOM 714 C C . LYS A 1 96 ? -6.790 -3.405 4.603 1.00 98.56 96 LYS A C 1
ATOM 716 O O . LYS A 1 96 ? -6.107 -3.563 3.595 1.00 98.56 96 LYS A O 1
ATOM 721 N N . CYS A 1 97 ? -6.280 -2.962 5.746 1.00 98.25 97 CYS A N 1
ATOM 722 C CA . CYS A 1 97 ? -4.904 -2.466 5.840 1.00 98.25 97 CYS A CA 1
ATOM 723 C C . CYS A 1 97 ? -4.006 -3.374 6.685 1.00 98.25 97 CYS A C 1
ATOM 725 O O . CYS A 1 97 ? -4.374 -3.789 7.781 1.00 98.25 97 CYS A O 1
ATOM 727 N N . VAL A 1 98 ? -2.787 -3.611 6.214 1.00 98.00 98 VAL A N 1
ATOM 728 C CA . VAL A 1 98 ? -1.677 -4.163 6.995 1.00 98.00 98 VAL A CA 1
ATOM 729 C C . VAL A 1 98 ? -0.569 -3.118 7.004 1.00 98.00 98 VAL A C 1
ATOM 731 O O . VAL A 1 98 ? 0.032 -2.829 5.973 1.00 98.00 98 VAL A O 1
ATOM 734 N N . ILE A 1 99 ? -0.325 -2.517 8.162 1.00 97.38 99 ILE A N 1
ATOM 735 C CA . ILE A 1 99 ? 0.565 -1.368 8.318 1.00 97.38 99 ILE A CA 1
ATOM 736 C C . ILE A 1 99 ? 1.792 -1.810 9.113 1.00 97.38 99 ILE A C 1
ATOM 738 O O . ILE A 1 99 ? 1.685 -2.151 10.293 1.00 97.38 99 ILE A O 1
ATOM 742 N N . GLY A 1 100 ? 2.951 -1.810 8.451 1.00 94.19 100 GLY A N 1
ATOM 743 C CA . GLY A 1 100 ? 4.255 -2.046 9.083 1.00 94.19 100 GLY A CA 1
ATOM 744 C C . GLY A 1 100 ? 4.980 -0.763 9.490 1.00 94.19 100 GLY A C 1
ATOM 745 O O . GLY A 1 100 ? 5.988 -0.810 10.195 1.00 94.19 100 GLY A O 1
ATOM 746 N N . THR A 1 101 ? 4.483 0.390 9.045 1.00 93.25 101 THR A N 1
ATOM 747 C CA . THR A 1 101 ? 5.054 1.698 9.361 1.00 93.25 101 THR A CA 1
ATOM 748 C C . THR A 1 101 ? 4.822 2.078 10.823 1.00 93.25 101 THR A C 1
ATOM 750 O O . THR A 1 101 ? 3.758 1.845 11.391 1.00 93.25 101 THR A O 1
ATOM 753 N N . THR A 1 102 ? 5.830 2.694 11.438 1.00 91.69 102 THR A N 1
ATOM 754 C CA . THR A 1 102 ? 5.803 3.181 12.823 1.00 91.69 102 THR A CA 1
ATOM 755 C C . THR A 1 102 ? 5.744 4.713 12.873 1.00 91.69 102 THR A C 1
ATOM 757 O O . THR A 1 102 ? 5.749 5.377 11.838 1.00 91.69 102 THR A O 1
ATOM 760 N N . ALA A 1 103 ? 5.688 5.288 14.081 1.00 93.44 103 ALA A N 1
ATOM 761 C CA . ALA A 1 103 ? 5.733 6.739 14.321 1.00 93.44 103 ALA A CA 1
ATOM 762 C C . ALA A 1 103 ? 4.584 7.558 13.692 1.00 93.44 103 ALA A C 1
ATOM 764 O O . ALA A 1 103 ? 4.751 8.743 13.404 1.00 93.44 103 ALA A O 1
ATOM 765 N N . MET A 1 104 ? 3.415 6.940 13.504 1.00 95.94 104 MET A N 1
ATOM 766 C CA . MET A 1 104 ? 2.166 7.659 13.224 1.00 95.94 104 MET A CA 1
ATOM 767 C C . MET A 1 104 ? 1.716 8.451 14.456 1.00 95.94 104 MET A C 1
ATOM 769 O O . MET A 1 104 ? 2.006 8.073 15.594 1.00 95.94 104 MET A O 1
ATOM 773 N N . THR A 1 105 ? 1.011 9.553 14.228 1.00 96.44 105 THR A N 1
ATOM 774 C CA . THR A 1 105 ? 0.488 10.418 15.289 1.00 96.44 105 THR A CA 1
ATOM 775 C C . THR A 1 105 ? -0.673 9.760 16.038 1.00 96.44 105 THR A C 1
ATOM 777 O O . THR A 1 105 ? -1.427 8.969 15.470 1.00 96.44 105 THR A O 1
ATOM 780 N N . GLN A 1 106 ? -0.847 10.105 17.318 1.00 96.25 106 GLN A N 1
ATOM 781 C CA . GLN A 1 106 ? -1.979 9.603 18.106 1.00 96.25 106 GLN A CA 1
ATOM 782 C C . GLN A 1 106 ? -3.321 10.071 17.523 1.00 96.25 106 GLN A C 1
ATOM 784 O O . GLN A 1 106 ? -4.238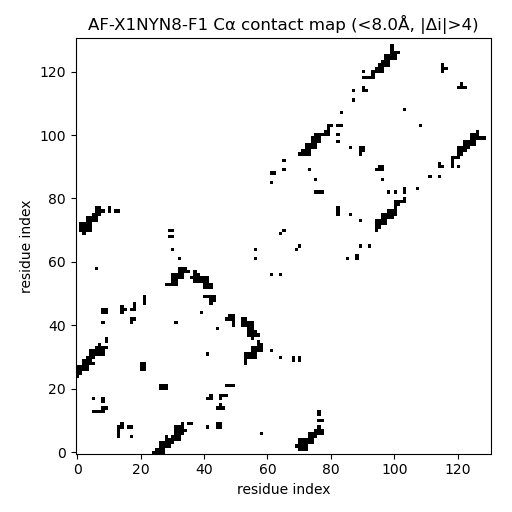 9.266 17.396 1.00 96.25 106 GLN A O 1
ATOM 789 N N . ASP A 1 107 ? -3.399 11.331 17.084 1.00 96.62 107 ASP A N 1
ATOM 790 C CA . ASP A 1 107 ? -4.594 11.891 16.442 1.00 96.62 107 ASP A CA 1
ATOM 791 C C . ASP A 1 107 ? -4.996 11.083 15.202 1.00 96.62 107 ASP A C 1
ATOM 793 O O . ASP A 1 107 ? -6.170 10.751 15.019 1.00 96.62 107 ASP A O 1
ATOM 797 N N . PHE A 1 108 ? -4.019 10.695 14.372 1.00 96.38 108 PHE A N 1
ATOM 798 C CA . PHE A 1 108 ? -4.280 9.805 13.249 1.00 96.38 108 PHE A CA 1
ATOM 799 C C . PHE A 1 108 ? -4.826 8.455 13.710 1.00 96.38 108 PHE A C 1
ATOM 801 O O . PHE A 1 108 ? -5.821 8.005 13.150 1.00 96.38 108 PHE A O 1
ATOM 808 N N . LEU A 1 109 ? -4.198 7.803 14.693 1.00 96.88 109 LEU A N 1
ATOM 809 C CA . LEU A 1 109 ? -4.620 6.477 15.157 1.00 96.88 109 LEU A CA 1
ATOM 810 C C . LEU A 1 109 ? -6.066 6.496 15.674 1.00 96.88 109 LEU A C 1
ATOM 812 O O . LEU A 1 109 ? -6.859 5.626 15.305 1.00 96.88 109 LEU A O 1
ATOM 816 N N . ASP A 1 110 ? -6.431 7.523 16.442 1.00 97.44 110 ASP A N 1
ATOM 817 C CA . ASP A 1 110 ? -7.773 7.693 17.005 1.00 97.44 110 ASP A CA 1
ATOM 818 C C . ASP A 1 110 ? -8.834 7.933 15.915 1.00 97.44 110 ASP A C 1
ATOM 820 O O . ASP A 1 110 ? -9.948 7.397 15.968 1.00 97.44 110 ASP A O 1
ATOM 824 N N . GLU A 1 111 ? -8.517 8.751 14.908 1.00 96.62 111 GLU A N 1
ATOM 825 C CA . GLU A 1 111 ? -9.384 8.967 13.744 1.00 96.62 111 GLU A CA 1
ATOM 826 C C . GLU A 1 111 ? -9.498 7.709 12.880 1.00 96.62 111 GLU A C 1
ATOM 828 O O . GLU A 1 111 ? -10.589 7.342 12.429 1.00 96.62 111 GLU A O 1
ATOM 833 N N . PHE A 1 112 ? -8.373 7.038 12.657 1.00 97.38 112 PHE A N 1
ATOM 834 C CA . PHE A 1 112 ? -8.272 5.867 11.806 1.00 97.38 112 PHE A CA 1
ATOM 835 C C . PHE A 1 112 ? -9.054 4.689 12.386 1.00 97.38 112 PHE A C 1
ATOM 837 O O . PHE A 1 112 ? -9.779 4.021 11.650 1.00 97.38 112 PHE A O 1
ATOM 844 N N . GLU A 1 113 ? -9.021 4.482 13.705 1.00 97.56 113 GLU A N 1
ATOM 845 C CA . GLU A 1 113 ? -9.823 3.450 14.368 1.00 97.56 113 GLU A CA 1
ATOM 846 C C . GLU A 1 113 ? -11.333 3.663 14.146 1.00 97.56 113 GLU A C 1
ATOM 848 O O . GLU A 1 113 ? -12.073 2.720 13.834 1.00 97.56 113 GLU A O 1
ATOM 853 N N . LYS A 1 114 ? -11.812 4.910 14.260 1.00 97.69 114 LYS A N 1
ATOM 854 C CA . LYS A 1 114 ? -13.221 5.255 13.994 1.00 97.69 114 LYS A CA 1
ATOM 855 C C . LYS A 1 114 ? -13.584 4.998 12.535 1.00 97.69 114 LYS A C 1
ATOM 857 O O . LYS A 1 114 ? -14.662 4.464 12.246 1.00 97.69 114 LYS A O 1
ATOM 862 N N . LEU A 1 115 ? -12.686 5.358 11.622 1.00 97.38 115 LEU A N 1
ATOM 863 C CA . LEU A 1 115 ? -12.875 5.178 10.188 1.00 97.38 115 LEU A CA 1
ATOM 864 C C . LEU A 1 115 ? -12.951 3.690 9.817 1.00 97.38 115 LEU A C 1
ATOM 866 O O . LEU A 1 115 ? -13.908 3.284 9.159 1.00 97.38 115 LEU A O 1
ATOM 870 N N . VAL A 1 116 ? -12.023 2.871 10.320 1.00 97.75 116 VAL A N 1
ATOM 871 C CA . VAL A 1 116 ? -11.980 1.405 10.154 1.00 97.75 116 VAL A CA 1
ATOM 872 C C . VAL A 1 116 ? -13.299 0.755 10.577 1.00 97.75 116 VAL A C 1
ATOM 874 O O . VAL A 1 116 ? -13.870 -0.041 9.827 1.00 97.75 116 VAL A O 1
ATOM 877 N N . LYS A 1 117 ? -13.837 1.138 11.744 1.00 97.12 117 LYS A N 1
ATOM 878 C CA . LYS A 1 117 ? -15.127 0.630 12.247 1.00 97.12 117 LYS A CA 1
ATOM 879 C C . LYS A 1 117 ? -16.297 1.058 11.362 1.00 97.12 117 LYS A C 1
ATOM 881 O O . LYS A 1 117 ? -17.146 0.235 11.024 1.00 97.12 117 LYS A O 1
ATOM 886 N N . THR A 1 118 ? -16.326 2.327 10.958 1.00 97.81 118 THR A N 1
ATOM 887 C CA . THR A 1 118 ? -17.410 2.898 10.141 1.00 97.81 118 THR A CA 1
ATOM 888 C C . THR A 1 118 ? -17.448 2.284 8.743 1.00 97.81 118 THR A C 1
ATOM 890 O O . THR A 1 118 ? -18.516 1.954 8.232 1.00 97.81 118 THR A O 1
ATOM 893 N N . LYS A 1 119 ? -16.276 2.095 8.132 1.00 97.75 119 LYS A N 1
ATOM 894 C CA . LYS A 1 119 ? -16.118 1.548 6.780 1.00 97.75 119 LYS A CA 1
ATOM 895 C C . LYS A 1 119 ? -16.093 0.021 6.738 1.00 97.75 119 LYS A C 1
ATOM 897 O O . LYS A 1 119 ? -16.146 -0.545 5.653 1.00 97.75 119 LYS A O 1
ATOM 902 N N . LYS A 1 120 ? -16.063 -0.643 7.901 1.00 96.69 120 LYS A N 1
ATOM 903 C CA . LYS A 1 120 ? -15.963 -2.107 8.044 1.00 96.69 120 LYS A CA 1
ATOM 904 C C . LYS A 1 120 ? -14.742 -2.689 7.317 1.00 96.69 120 LYS A C 1
ATOM 906 O O . LYS A 1 120 ? -14.805 -3.785 6.765 1.00 96.69 120 LYS A O 1
ATOM 911 N N . ALA A 1 121 ? -13.634 -1.955 7.348 1.00 97.19 121 ALA A N 1
ATOM 912 C CA . ALA A 1 121 ? -12.388 -2.299 6.675 1.00 97.19 121 ALA A CA 1
ATOM 913 C C . ALA A 1 121 ? -11.286 -2.511 7.724 1.00 97.19 121 ALA A C 1
ATOM 915 O O . ALA A 1 121 ? -10.646 -1.541 8.125 1.00 97.19 121 ALA A O 1
ATOM 916 N N . PRO A 1 122 ? -11.115 -3.742 8.247 1.00 97.06 122 PRO A N 1
ATOM 917 C CA . PRO A 1 122 ? -10.187 -4.021 9.340 1.00 97.06 122 PRO A CA 1
ATOM 918 C C . PRO A 1 122 ? -8.746 -3.636 8.997 1.00 97.06 122 PRO A C 1
ATOM 920 O O . PRO A 1 122 ? -8.308 -3.772 7.853 1.00 97.06 122 PRO A O 1
ATOM 923 N N . ALA A 1 123 ? -8.006 -3.212 10.022 1.00 97.62 123 ALA A N 1
ATOM 924 C CA . ALA A 1 123 ? -6.599 -2.870 9.916 1.00 97.62 123 ALA A CA 1
ATOM 925 C C . ALA A 1 123 ? -5.770 -3.590 10.987 1.00 97.62 123 ALA A C 1
ATOM 927 O O . ALA A 1 123 ? -6.192 -3.694 12.139 1.00 97.62 123 ALA A O 1
ATOM 928 N N . VAL A 1 124 ? -4.582 -4.054 10.604 1.00 96.94 124 VAL A N 1
ATOM 929 C CA . VAL A 1 124 ? -3.537 -4.537 11.512 1.00 96.94 124 VAL A CA 1
ATOM 930 C C . VAL A 1 124 ? -2.390 -3.540 11.464 1.00 96.94 124 VAL A C 1
ATOM 932 O O . VAL A 1 124 ? -1.872 -3.251 10.389 1.00 96.94 124 VAL A O 1
ATOM 935 N N . ILE A 1 125 ? -1.987 -3.029 12.624 1.00 95.38 125 ILE A N 1
ATOM 936 C CA . ILE A 1 125 ? -0.815 -2.166 12.771 1.00 95.38 125 ILE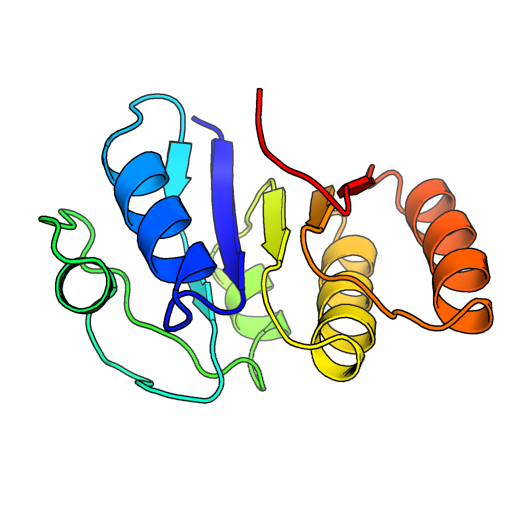 A CA 1
ATOM 937 C C . ILE A 1 125 ? 0.194 -2.939 13.604 1.00 95.38 125 ILE A C 1
ATOM 939 O O . ILE A 1 125 ? -0.083 -3.231 14.768 1.00 95.38 125 ILE A O 1
ATOM 943 N N . SER A 1 126 ? 1.341 -3.289 13.020 1.00 91.88 126 SER A N 1
ATOM 944 C CA . SER A 1 126 ? 2.388 -4.003 13.750 1.00 91.88 126 SER A CA 1
ATOM 945 C C . SER A 1 126 ? 3.752 -3.340 13.566 1.00 91.88 126 SER A C 1
ATOM 947 O O . SER A 1 126 ? 4.260 -3.296 12.446 1.00 91.88 126 SER A O 1
ATOM 949 N N . PRO A 1 127 ? 4.394 -2.865 14.651 1.00 83.06 127 PRO A N 1
ATOM 950 C CA . PRO A 1 127 ? 5.731 -2.277 14.587 1.00 83.06 127 PRO A CA 1
ATOM 951 C C . PRO A 1 127 ? 6.835 -3.329 14.391 1.00 83.06 127 PRO A C 1
ATOM 953 O O . PRO A 1 127 ? 7.985 -2.973 14.147 1.00 83.06 127 PRO A O 1
ATOM 956 N N . ASN A 1 128 ? 6.502 -4.617 14.524 1.00 86.75 128 ASN A N 1
ATOM 957 C CA . ASN A 1 128 ? 7.401 -5.739 14.291 1.00 86.75 128 ASN A CA 1
ATOM 958 C C . ASN A 1 128 ? 6.664 -6.843 13.521 1.00 86.75 128 ASN A C 1
ATOM 960 O O . ASN A 1 128 ? 5.580 -7.265 13.915 1.00 86.75 128 ASN A O 1
ATOM 964 N N . MET A 1 129 ? 7.262 -7.302 12.428 1.00 82.12 129 MET A N 1
ATOM 965 C CA . MET A 1 129 ? 6.692 -8.311 11.528 1.00 82.12 129 MET A CA 1
ATOM 966 C C . MET A 1 129 ? 7.515 -9.607 11.515 1.00 82.12 129 MET A C 1
ATOM 968 O O . MET A 1 129 ? 7.343 -10.439 10.630 1.00 82.12 129 MET A O 1
ATOM 972 N N . ALA A 1 130 ? 8.432 -9.769 12.474 1.00 76.94 130 ALA A N 1
ATOM 973 C CA . ALA A 1 130 ? 9.120 -11.029 12.706 1.00 76.94 130 ALA A CA 1
ATOM 974 C C . ALA A 1 130 ? 8.173 -12.027 13.389 1.00 76.94 130 ALA A C 1
ATOM 976 O O . ALA A 1 130 ? 7.521 -11.691 14.380 1.00 76.94 130 ALA A O 1
ATOM 977 N N . THR A 1 131 ? 8.136 -13.244 12.855 1.00 59.44 131 THR A N 1
ATOM 978 C CA . THR A 1 131 ? 7.437 -14.410 13.411 1.00 59.44 131 THR A CA 1
ATOM 979 C C . THR A 1 131 ? 8.435 -15.492 13.761 1.00 59.44 131 THR A C 1
ATOM 981 O O . THR A 1 131 ? 9.317 -15.734 12.904 1.00 59.44 131 THR A O 1
#

Mean predicted aligned error: 2.7 Å

Nearest PDB structures (foldseek):
  5wol-assembly1_A  TM=9.221E-01  e=1.525E-07  Coxiella burnetii RSA 493
  5z2e-assembly1_A  TM=8.270E-01  e=2.405E-07  Paenisporosarcina sp. TG-14
  5ua0-assembly2_B  TM=7.680E-01  e=2.924E-07  Arabidopsis thaliana
  5u5i-assembly1_A  TM=7.967E-01  e=1.224E-06  Sela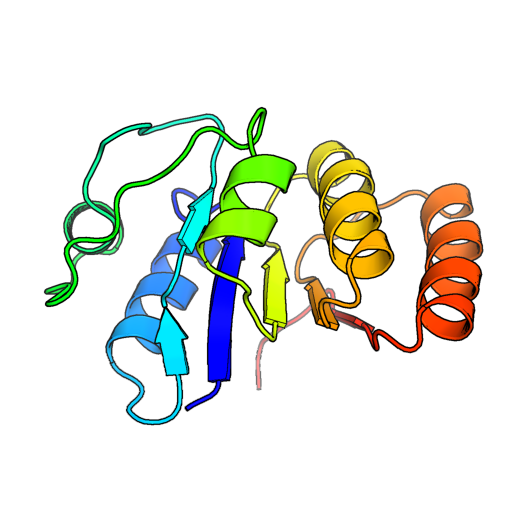ginella moellendorffii
  5ua0-assembly1_A-2  TM=7.463E-01  e=5.606E-07  Arabidopsis thaliana

Foldseek 3Di:
DFEEEEEPCLDPVNLVCLQVQQPDPVHDDQAYEYQPQAQQFSCVSSVHDRPVRHGHHHCVCLLVSCVVRVGQEYEDPDEQVSCLVNVLSCLLSLHAYEYCYDDHDPVSVVVSVVSCVVSVHHYDYDVDDDD